Protein AF-A0A368TDV7-F1 (afdb_monomer_lite)

Structure (mmCIF, N/CA/C/O backbone):
data_AF-A0A368TDV7-F1
#
_entry.id   AF-A0A368TDV7-F1
#
loop_
_atom_site.group_PDB
_atom_site.id
_atom_site.type_symbol
_atom_site.label_atom_id
_atom_site.label_alt_id
_atom_site.label_comp_id
_atom_site.label_asym_id
_atom_site.label_entity_id
_atom_site.label_seq_id
_atom_site.pdbx_PDB_ins_code
_atom_site.Cartn_x
_atom_site.Cartn_y
_atom_site.Cartn_z
_atom_site.occupancy
_atom_site.B_iso_or_equiv
_atom_site.auth_seq_id
_atom_site.auth_comp_id
_atom_site.auth_asym_id
_atom_site.auth_atom_id
_atom_site.pdbx_PDB_model_num
ATOM 1 N N . MET A 1 1 ? -7.911 13.641 32.207 1.00 39.22 1 MET A N 1
ATOM 2 C CA . MET A 1 1 ? -7.640 12.748 31.056 1.00 39.22 1 MET A CA 1
ATOM 3 C C . MET A 1 1 ? -8.977 12.451 30.397 1.00 39.22 1 MET A C 1
ATOM 5 O O . MET A 1 1 ? -9.755 11.681 30.941 1.00 39.22 1 MET A O 1
ATOM 9 N N . ASN A 1 2 ? -9.298 13.149 29.307 1.00 38.66 2 ASN A N 1
ATOM 10 C CA . ASN A 1 2 ? -10.622 13.085 28.685 1.00 38.66 2 ASN A CA 1
ATOM 11 C C . ASN A 1 2 ? -10.696 11.847 27.784 1.00 38.66 2 ASN A C 1
ATOM 13 O O . ASN A 1 2 ? -10.073 11.824 26.725 1.00 38.66 2 ASN A O 1
ATOM 17 N N . LYS A 1 3 ? -11.436 10.814 28.205 1.00 44.81 3 LYS A N 1
ATOM 18 C CA . LYS A 1 3 ? -11.860 9.731 27.310 1.00 44.81 3 LYS A CA 1
ATOM 19 C C . LYS A 1 3 ? -12.949 10.299 26.401 1.00 44.81 3 LYS A C 1
ATOM 21 O O . LYS A 1 3 ? -14.087 10.459 26.829 1.00 44.81 3 LYS A O 1
ATOM 26 N N . ALA A 1 4 ? -12.575 10.675 25.182 1.00 48.59 4 ALA A N 1
ATOM 27 C CA . ALA A 1 4 ? -13.543 10.989 24.143 1.00 48.59 4 ALA A CA 1
ATOM 28 C C . ALA A 1 4 ? -14.378 9.731 23.861 1.00 48.59 4 ALA A C 1
ATOM 30 O O . ALA A 1 4 ? -13.830 8.645 23.682 1.00 48.59 4 ALA A O 1
ATOM 31 N N . THR A 1 5 ? -15.697 9.890 23.846 1.00 55.75 5 THR A N 1
ATOM 32 C CA . THR A 1 5 ? -16.709 8.895 23.476 1.00 55.75 5 THR A CA 1
ATOM 33 C C . THR A 1 5 ? -16.624 8.568 21.981 1.00 55.75 5 THR A C 1
ATOM 35 O O . THR A 1 5 ? -17.481 8.961 21.195 1.00 55.75 5 THR A O 1
ATOM 38 N N . GLY A 1 6 ? -15.541 7.907 21.571 1.00 62.53 6 GLY A N 1
ATOM 39 C CA . GLY A 1 6 ? -15.362 7.317 20.246 1.00 62.53 6 GLY A CA 1
ATOM 40 C C . GLY A 1 6 ? -15.627 5.815 20.294 1.00 62.53 6 GLY A C 1
ATOM 41 O O . GLY A 1 6 ? -15.404 5.187 21.329 1.00 62.53 6 GLY A O 1
ATOM 42 N N . ALA A 1 7 ? -16.120 5.247 19.192 1.00 68.50 7 ALA A N 1
ATOM 43 C CA . ALA A 1 7 ? -16.255 3.800 19.046 1.00 68.50 7 ALA A CA 1
ATOM 44 C C . ALA A 1 7 ? -14.930 3.101 19.417 1.00 68.50 7 ALA A C 1
ATOM 46 O O . ALA A 1 7 ? -13.864 3.629 19.085 1.00 68.50 7 ALA A O 1
ATOM 47 N N . PRO A 1 8 ? -14.974 1.957 20.124 1.00 76.50 8 PRO A N 1
ATOM 48 C CA . PRO A 1 8 ? -13.759 1.252 20.506 1.00 76.50 8 PRO A CA 1
ATOM 49 C C . PRO A 1 8 ? -12.975 0.845 19.256 1.00 76.50 8 PRO A C 1
ATOM 51 O O . PRO A 1 8 ? -13.564 0.505 18.227 1.00 76.50 8 PRO A O 1
ATOM 54 N N . ALA A 1 9 ? -11.645 0.888 19.348 1.00 79.69 9 ALA A N 1
ATOM 55 C CA . ALA A 1 9 ? -10.778 0.418 18.280 1.00 79.69 9 ALA A CA 1
ATOM 56 C C . ALA A 1 9 ? -11.134 -1.031 17.891 1.00 79.69 9 ALA A C 1
ATOM 58 O O . ALA A 1 9 ? -11.437 -1.841 18.776 1.00 79.69 9 ALA A O 1
ATOM 59 N N . PRO A 1 10 ? -11.082 -1.386 16.595 1.00 87.62 10 PRO A N 1
ATOM 60 C CA . PRO A 1 10 ? -11.366 -2.748 16.176 1.00 87.62 10 PRO A CA 1
ATOM 61 C C . PRO A 1 10 ? -10.389 -3.739 16.825 1.00 87.62 10 PRO A C 1
ATOM 63 O O . PRO A 1 10 ? -9.180 -3.484 16.833 1.00 87.62 10 PRO A O 1
ATOM 66 N N . PRO A 1 11 ? -10.870 -4.890 17.327 1.00 89.06 11 PRO A N 1
ATOM 67 C CA . PRO A 1 11 ? -10.044 -5.821 18.097 1.00 89.06 11 PRO A CA 1
ATOM 68 C C . PRO A 1 11 ? -8.906 -6.447 17.276 1.00 89.06 11 PRO A C 1
ATOM 70 O O . PRO A 1 11 ? -7.872 -6.802 17.836 1.00 89.06 11 PRO A O 1
ATOM 73 N N . PHE A 1 12 ? -9.055 -6.540 15.950 1.00 92.19 12 PHE A N 1
ATOM 74 C CA . PHE A 1 12 ? -8.021 -7.058 15.046 1.00 92.19 12 PHE A CA 1
ATOM 75 C C . PHE A 1 12 ? -6.838 -6.085 14.847 1.00 92.19 12 PHE A C 1
ATOM 77 O O . PHE A 1 12 ? -5.766 -6.489 14.398 1.00 92.19 12 PHE A O 1
ATOM 84 N N . LEU A 1 13 ? -6.979 -4.813 15.246 1.00 94.06 13 LEU A N 1
ATOM 85 C CA . LEU A 1 13 ? -5.928 -3.786 15.198 1.00 94.06 13 LEU A CA 1
ATOM 86 C C . LEU A 1 13 ? -5.198 -3.615 16.543 1.00 94.06 13 LEU A C 1
ATOM 88 O O . LEU A 1 13 ? -4.807 -2.515 16.933 1.00 94.06 13 LEU A O 1
ATOM 92 N N . ASN A 1 14 ? -4.983 -4.721 17.251 1.00 93.06 14 ASN A N 1
ATOM 93 C CA . ASN A 1 14 ? -4.439 -4.768 18.610 1.00 93.06 14 ASN A CA 1
ATOM 94 C C . ASN A 1 14 ? -3.018 -4.198 18.804 1.00 93.06 14 ASN A C 1
ATOM 96 O O . ASN A 1 14 ? -2.655 -3.874 19.935 1.00 93.06 14 ASN A O 1
ATOM 100 N N . LYS A 1 15 ? -2.201 -4.058 17.750 1.00 94.62 15 LYS A N 1
ATOM 101 C CA . LYS A 1 15 ? -0.867 -3.433 17.859 1.00 94.62 15 LYS A CA 1
ATOM 102 C C . LYS A 1 15 ? -0.917 -1.902 17.728 1.00 94.62 15 LYS A C 1
ATOM 104 O O . LYS A 1 15 ? 0.093 -1.237 17.944 1.00 94.62 15 LYS A O 1
ATOM 109 N N . ILE A 1 16 ? -2.070 -1.319 17.382 1.00 94.88 16 ILE A N 1
ATOM 110 C CA . ILE A 1 16 ? -2.240 0.135 17.266 1.00 94.88 16 ILE A CA 1
ATOM 111 C C . ILE A 1 16 ? -2.683 0.704 18.618 1.00 94.88 16 ILE A C 1
ATOM 113 O O . ILE A 1 16 ? -3.818 0.521 19.036 1.00 94.88 16 ILE A O 1
ATOM 117 N N . TRP A 1 17 ? -1.810 1.463 19.284 1.00 90.94 17 TRP A N 1
ATOM 118 C CA . TRP A 1 17 ? -2.132 2.061 20.592 1.00 90.94 17 TRP A CA 1
ATOM 119 C C . TRP A 1 17 ? -3.102 3.245 20.538 1.00 90.94 17 TRP A C 1
ATOM 121 O O . TRP A 1 17 ? -3.708 3.591 21.546 1.00 90.94 17 TRP A O 1
ATOM 131 N N . SER A 1 18 ? -3.214 3.920 19.393 1.00 93.38 18 SER A N 1
ATOM 132 C CA . SER A 1 18 ? -4.088 5.085 19.251 1.00 93.38 18 SER A CA 1
ATOM 133 C C . SER A 1 18 ? -5.424 4.681 18.641 1.00 93.38 18 SER A C 1
ATOM 135 O O . SER A 1 18 ? -5.480 4.395 17.445 1.00 93.38 18 SER A O 1
ATOM 137 N N . ASP A 1 19 ? -6.504 4.774 19.422 1.00 91.69 19 ASP A N 1
ATOM 138 C CA . ASP A 1 19 ? -7.869 4.490 18.952 1.00 91.69 19 ASP A CA 1
ATOM 139 C C . ASP A 1 19 ? -8.215 5.283 17.689 1.00 91.69 19 ASP A C 1
ATOM 141 O O . ASP A 1 19 ? -8.722 4.737 16.714 1.00 91.69 19 ASP A O 1
ATOM 145 N N . LYS A 1 20 ? -7.840 6.569 17.650 1.00 93.00 20 LYS A N 1
ATOM 146 C CA . LYS A 1 20 ? -8.041 7.428 16.476 1.00 93.00 20 LYS A CA 1
ATOM 147 C C . LYS A 1 20 ? -7.398 6.841 15.216 1.00 93.00 20 LYS A C 1
ATOM 149 O O . LYS A 1 20 ? -8.000 6.888 14.147 1.00 93.00 20 LYS A O 1
ATOM 154 N N . LYS A 1 21 ? -6.177 6.308 15.326 1.00 95.12 21 LYS A N 1
ATOM 155 C CA . LYS A 1 21 ? -5.470 5.700 14.190 1.00 95.12 21 LYS A CA 1
ATOM 156 C C . LYS A 1 21 ? -6.010 4.324 13.835 1.00 95.12 21 LYS A C 1
ATOM 158 O O . LYS A 1 21 ? -6.050 4.001 12.653 1.00 95.12 21 LYS A O 1
ATOM 163 N N . ALA A 1 22 ? -6.461 3.551 14.818 1.00 96.19 22 ALA A N 1
ATOM 164 C CA . ALA A 1 22 ? -7.125 2.281 14.564 1.00 96.19 22 ALA A CA 1
ATOM 165 C C . ALA A 1 22 ? -8.436 2.492 13.785 1.00 96.19 22 ALA A C 1
ATOM 167 O O . ALA A 1 22 ? -8.661 1.822 12.783 1.00 96.19 22 ALA A O 1
ATOM 168 N N . ILE A 1 23 ? -9.238 3.493 14.165 1.00 94.75 23 ILE A N 1
ATOM 169 C CA . ILE A 1 23 ? -10.460 3.884 13.446 1.00 94.75 23 ILE A CA 1
ATOM 170 C C . ILE A 1 23 ? -10.141 4.371 12.025 1.00 94.75 23 ILE A C 1
ATOM 172 O O . ILE A 1 23 ? -10.830 3.999 11.084 1.00 94.75 23 ILE A O 1
ATOM 176 N N . GLU A 1 24 ? -9.087 5.171 11.838 1.00 96.44 24 GLU A N 1
ATOM 177 C CA . GLU A 1 24 ? -8.661 5.615 10.500 1.00 96.44 24 GLU A CA 1
ATOM 178 C C . GLU A 1 24 ? -8.248 4.433 9.607 1.00 96.44 24 GLU A C 1
ATOM 180 O O . GLU A 1 24 ? -8.603 4.397 8.431 1.00 96.44 24 GLU A O 1
ATOM 185 N N . CYS A 1 25 ? -7.549 3.438 10.162 1.00 97.12 25 CYS A N 1
ATOM 186 C CA . CYS A 1 25 ? -7.211 2.213 9.436 1.00 97.12 25 CYS A CA 1
ATOM 187 C C . CYS A 1 25 ? -8.464 1.409 9.070 1.00 97.12 25 CYS A C 1
ATOM 189 O O . CYS A 1 25 ? -8.590 0.984 7.924 1.00 97.12 25 CYS A O 1
ATOM 191 N N . ALA A 1 26 ? -9.394 1.250 10.016 1.00 96.31 26 ALA A N 1
ATOM 192 C CA . ALA A 1 26 ? -10.676 0.584 9.79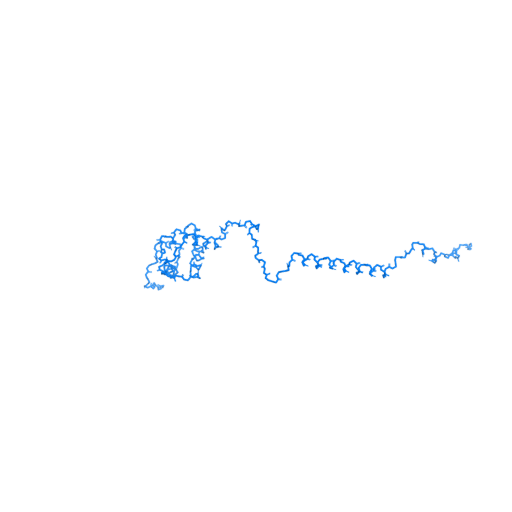3 1.00 96.31 26 ALA A CA 1
ATOM 193 C C . ALA A 1 26 ? -11.470 1.262 8.672 1.00 96.31 26 ALA A C 1
ATOM 195 O O . ALA A 1 26 ? -11.899 0.606 7.736 1.00 96.31 26 ALA A O 1
ATOM 196 N N . ALA A 1 27 ? -11.542 2.595 8.685 1.00 96.44 27 ALA A N 1
ATOM 197 C CA . ALA A 1 27 ? -12.228 3.360 7.650 1.00 96.44 27 ALA A CA 1
ATOM 198 C C . ALA A 1 27 ? -11.626 3.154 6.247 1.00 96.44 27 ALA A C 1
ATOM 200 O O . ALA A 1 27 ? -12.348 3.227 5.257 1.00 96.44 27 ALA A O 1
ATOM 201 N N . ILE A 1 28 ? -10.315 2.905 6.135 1.00 97.38 28 ILE A N 1
ATOM 202 C CA . ILE A 1 28 ? -9.678 2.572 4.849 1.00 97.38 28 ILE A CA 1
ATOM 203 C C . ILE A 1 28 ? -9.980 1.125 4.441 1.00 97.38 28 ILE A C 1
ATOM 205 O O . ILE A 1 28 ? -10.126 0.859 3.249 1.00 97.38 28 ILE A O 1
ATOM 209 N N . LEU A 1 29 ? -10.053 0.195 5.394 1.00 97.00 29 LEU A N 1
ATOM 210 C CA . LEU A 1 29 ? -10.418 -1.201 5.134 1.00 97.00 29 LEU A CA 1
ATOM 211 C C . LEU A 1 29 ? -11.878 -1.315 4.672 1.00 97.00 29 LEU A C 1
ATOM 213 O O . LEU A 1 29 ? -12.128 -1.952 3.654 1.00 97.00 29 LEU A O 1
ATOM 217 N N . ASP A 1 30 ? -12.789 -0.592 5.322 1.00 97.06 30 ASP A N 1
ATOM 218 C CA . ASP A 1 30 ? -14.227 -0.571 5.019 1.00 97.06 30 ASP A CA 1
ATOM 219 C C . ASP A 1 30 ? -14.576 0.266 3.772 1.00 97.06 30 ASP A C 1
ATOM 221 O O . ASP A 1 30 ? -15.700 0.233 3.264 1.00 97.06 30 ASP A O 1
ATOM 225 N N . ALA A 1 31 ? -13.637 1.069 3.258 1.00 95.50 31 ALA A N 1
ATOM 226 C CA . ALA A 1 31 ? -13.882 1.888 2.079 1.00 95.50 31 ALA A CA 1
ATOM 227 C C . ALA A 1 31 ? -14.030 1.008 0.830 1.00 95.50 31 ALA A C 1
ATOM 229 O O . ALA A 1 31 ? -13.100 0.311 0.442 1.00 95.50 31 ALA A O 1
ATOM 230 N N . GLY A 1 32 ? -15.154 1.126 0.116 1.00 96.50 32 GLY A N 1
ATOM 231 C CA . GLY A 1 32 ? -15.370 0.374 -1.128 1.00 96.50 32 GLY A CA 1
ATOM 232 C C . GLY A 1 32 ? -14.403 0.737 -2.266 1.00 96.50 32 GLY A C 1
ATOM 233 O O . GLY A 1 32 ? -14.086 -0.108 -3.100 1.00 96.50 32 GLY A O 1
ATOM 234 N N . HIS A 1 33 ? -13.917 1.985 -2.293 1.00 95.69 33 HIS A N 1
ATOM 235 C CA . HIS A 1 33 ? -12.976 2.505 -3.300 1.00 95.69 33 HIS A CA 1
ATOM 236 C C . HIS A 1 33 ? -11.864 3.349 -2.655 1.00 95.69 33 HIS A C 1
ATOM 238 O O . HIS A 1 33 ? -11.798 4.562 -2.877 1.00 95.69 33 HIS A O 1
ATOM 244 N N . PRO A 1 34 ? -10.980 2.757 -1.836 1.00 96.75 34 PRO A N 1
ATOM 245 C CA . PRO A 1 34 ? -9.886 3.505 -1.244 1.00 96.75 34 PRO A CA 1
ATOM 246 C C . PRO A 1 34 ? -8.874 3.859 -2.326 1.00 96.75 34 PRO A C 1
ATOM 248 O O . PRO A 1 34 ? -8.491 3.021 -3.154 1.00 96.75 34 PRO A O 1
ATOM 251 N N . THR A 1 35 ? -8.395 5.098 -2.283 1.00 96.56 35 THR A N 1
ATOM 252 C CA . THR A 1 35 ? -7.351 5.583 -3.186 1.00 96.56 35 THR A CA 1
ATOM 253 C C . THR A 1 35 ? -6.057 4.794 -3.001 1.00 96.56 35 THR A C 1
ATOM 255 O O . THR A 1 35 ? -5.754 4.287 -1.918 1.00 96.56 35 THR A O 1
ATOM 258 N N . HIS A 1 36 ? -5.228 4.740 -4.045 1.00 94.31 36 HIS A N 1
ATOM 259 C CA . HIS A 1 36 ? -3.920 4.088 -3.962 1.00 94.31 36 HIS A CA 1
ATOM 260 C C . HIS A 1 36 ? -3.053 4.651 -2.819 1.00 94.31 36 HIS A C 1
ATOM 262 O O . HIS A 1 36 ? -2.414 3.892 -2.094 1.00 94.31 36 HIS A O 1
ATOM 268 N N . ALA A 1 37 ? -3.084 5.972 -2.612 1.00 95.75 37 ALA A N 1
ATOM 269 C CA . ALA A 1 37 ? -2.353 6.632 -1.534 1.00 95.75 37 ALA A CA 1
ATOM 270 C C . ALA A 1 37 ? -2.830 6.184 -0.142 1.00 95.75 37 ALA A C 1
ATOM 272 O O . ALA A 1 37 ? -1.996 5.917 0.718 1.00 95.75 37 ALA A O 1
ATOM 273 N N . GLN A 1 38 ? -4.145 6.038 0.068 1.00 97.25 38 GLN A N 1
ATOM 274 C CA . GLN A 1 38 ? -4.703 5.524 1.327 1.00 97.25 38 GLN A CA 1
ATOM 275 C C . GLN A 1 38 ? -4.269 4.081 1.595 1.00 97.25 38 GLN A C 1
ATOM 277 O O . GLN A 1 38 ? -3.867 3.770 2.712 1.00 97.25 38 GLN A O 1
ATOM 282 N N . ARG A 1 39 ? -4.273 3.214 0.574 1.00 97.19 39 ARG A N 1
ATOM 283 C CA . ARG A 1 39 ? -3.801 1.824 0.717 1.00 97.19 39 ARG A CA 1
ATOM 284 C C . ARG A 1 39 ? -2.324 1.769 1.094 1.00 97.19 39 ARG A C 1
ATOM 286 O O . ARG A 1 39 ? -1.948 1.055 2.018 1.00 97.19 39 ARG A O 1
ATOM 293 N N . LEU A 1 40 ? -1.482 2.554 0.418 1.00 96.62 40 LEU A N 1
ATOM 294 C CA . LEU A 1 40 ? -0.058 2.634 0.748 1.00 96.62 40 LEU A CA 1
ATOM 295 C C . LEU A 1 40 ? 0.179 3.205 2.147 1.00 96.62 40 LEU A C 1
ATOM 297 O O . LEU A 1 40 ? 1.049 2.712 2.864 1.00 96.62 40 LEU A O 1
ATOM 301 N N . TRP A 1 41 ? -0.596 4.218 2.538 1.00 97.75 41 TRP A N 1
ATOM 302 C CA . TRP A 1 41 ? -0.538 4.783 3.879 1.00 97.75 41 TRP A CA 1
ATOM 303 C C . TRP A 1 41 ? -0.902 3.739 4.937 1.00 97.75 41 TRP A C 1
ATOM 305 O O . TRP A 1 41 ? -0.125 3.550 5.868 1.00 97.75 41 TRP A O 1
ATOM 315 N N . LEU A 1 42 ? -2.010 3.009 4.756 1.00 98.06 42 LEU A N 1
ATOM 316 C CA . LEU A 1 42 ? -2.449 1.936 5.653 1.00 98.06 42 LEU A CA 1
ATOM 317 C C . LEU A 1 42 ? -1.343 0.894 5.836 1.00 98.06 42 LEU A C 1
ATOM 319 O O . LEU A 1 42 ? -0.934 0.608 6.956 1.00 98.06 42 LEU A O 1
ATOM 323 N N . VAL A 1 43 ? -0.808 0.369 4.734 1.00 97.75 43 VAL A N 1
ATOM 324 C CA . VAL A 1 43 ? 0.259 -0.642 4.763 1.00 97.75 43 VAL A CA 1
ATOM 325 C C . VAL A 1 43 ? 1.515 -0.106 5.455 1.00 97.75 43 VAL A C 1
ATOM 327 O O . VAL A 1 43 ? 2.119 -0.796 6.276 1.00 97.75 43 VAL A O 1
ATOM 330 N N . GLY A 1 44 ? 1.916 1.130 5.144 1.00 97.56 44 GLY A N 1
ATOM 331 C CA . GLY A 1 44 ? 3.060 1.781 5.779 1.00 97.56 44 GLY A CA 1
ATOM 332 C C . GLY A 1 44 ? 2.859 1.986 7.280 1.00 97.56 44 GLY A C 1
ATOM 333 O O . GLY A 1 44 ? 3.787 1.764 8.059 1.00 97.56 44 GLY A O 1
ATOM 334 N N . PHE A 1 45 ? 1.645 2.351 7.689 1.00 98.06 45 PHE A N 1
ATOM 335 C CA . PHE A 1 45 ? 1.289 2.546 9.086 1.00 98.06 45 PHE A CA 1
ATOM 336 C C . PHE A 1 45 ? 1.250 1.224 9.859 1.00 98.06 45 PHE A C 1
ATOM 338 O O . PHE A 1 45 ? 1.840 1.136 10.932 1.00 98.06 45 PHE A O 1
ATOM 345 N N . LEU A 1 46 ? 0.644 0.171 9.304 1.00 97.81 46 LEU A N 1
ATOM 346 C CA . LEU A 1 46 ? 0.627 -1.155 9.930 1.00 97.81 46 LEU A CA 1
ATOM 347 C C . LEU A 1 46 ? 2.046 -1.712 10.099 1.00 97.81 46 LEU A C 1
ATOM 349 O O . LEU A 1 46 ? 2.394 -2.231 11.159 1.00 97.81 46 LEU A O 1
ATOM 353 N N . LYS A 1 47 ? 2.913 -1.526 9.098 1.00 97.44 47 LYS A N 1
ATOM 354 C CA . LYS A 1 47 ? 4.339 -1.850 9.225 1.00 97.44 47 LYS A CA 1
ATOM 355 C C . LYS A 1 47 ? 4.992 -1.086 10.381 1.00 97.44 47 LYS A C 1
ATOM 357 O O . LYS A 1 47 ? 5.727 -1.682 11.163 1.00 97.44 47 LYS A O 1
ATOM 362 N N . PHE A 1 48 ? 4.743 0.220 10.487 1.00 96.69 48 PHE A N 1
ATOM 363 C CA . PHE A 1 48 ? 5.265 1.044 11.581 1.00 96.69 48 PHE A CA 1
ATOM 364 C C . PHE A 1 48 ? 4.761 0.572 12.955 1.00 96.69 48 PHE A C 1
ATOM 366 O O . PHE A 1 48 ? 5.534 0.546 13.906 1.00 96.69 48 PHE A O 1
ATOM 373 N N . ALA A 1 49 ? 3.507 0.124 13.040 1.00 96.56 49 ALA A N 1
ATOM 374 C CA . ALA A 1 49 ? 2.913 -0.447 14.248 1.00 96.56 49 ALA A CA 1
ATOM 375 C C . ALA A 1 49 ? 3.433 -1.860 14.603 1.00 96.56 49 ALA A C 1
ATOM 377 O O . ALA A 1 49 ? 3.027 -2.423 15.616 1.00 96.56 49 ALA A O 1
ATOM 378 N N . GLY A 1 50 ? 4.328 -2.450 13.800 1.00 96.56 50 GLY A N 1
ATOM 379 C CA . GLY A 1 50 ? 4.948 -3.746 14.094 1.00 96.56 50 GLY A CA 1
ATOM 380 C C . GLY A 1 50 ? 4.184 -4.963 13.562 1.00 96.56 50 GLY A C 1
ATOM 381 O O . GLY A 1 50 ? 4.372 -6.081 14.054 1.00 96.56 50 GLY A O 1
ATOM 382 N N . TYR A 1 51 ? 3.313 -4.783 12.568 1.00 97.56 51 TYR A N 1
ATOM 383 C CA . TYR A 1 51 ? 2.750 -5.909 11.822 1.00 97.56 51 TYR A CA 1
ATOM 384 C C . TYR A 1 51 ? 3.773 -6.480 10.833 1.00 97.56 51 TYR A C 1
ATOM 386 O O . TYR A 1 51 ? 4.502 -5.740 10.164 1.00 97.56 51 TYR A O 1
ATOM 394 N N . SER A 1 52 ? 3.826 -7.811 10.741 1.00 96.88 52 SER A N 1
ATOM 395 C CA . SER A 1 52 ? 4.622 -8.499 9.722 1.00 96.88 52 SER A CA 1
ATOM 396 C C . SER A 1 52 ? 3.970 -8.355 8.337 1.00 96.88 52 SER A C 1
ATOM 398 O O . SER A 1 52 ? 2.795 -8.008 8.230 1.00 96.88 52 SER A O 1
ATOM 400 N N . MET A 1 53 ? 4.707 -8.627 7.254 1.00 95.81 53 MET A N 1
ATOM 401 C CA . MET A 1 53 ? 4.112 -8.627 5.908 1.00 95.81 53 MET A CA 1
ATOM 402 C C . MET A 1 53 ? 2.969 -9.645 5.794 1.00 95.81 53 MET A C 1
ATOM 404 O O . MET A 1 53 ? 1.965 -9.341 5.156 1.00 95.81 53 MET A O 1
ATOM 408 N N . ALA A 1 54 ? 3.120 -10.823 6.411 1.00 96.19 54 ALA A N 1
ATOM 409 C CA . ALA A 1 54 ? 2.071 -11.836 6.448 1.00 96.19 54 ALA A CA 1
ATOM 410 C C . ALA A 1 54 ? 0.845 -11.308 7.204 1.00 96.19 54 ALA A C 1
ATOM 412 O O . ALA A 1 54 ? -0.234 -11.273 6.623 1.00 96.19 54 ALA A O 1
ATOM 413 N N . ASP A 1 55 ? 1.043 -10.755 8.410 1.00 97.06 55 ASP A N 1
ATOM 414 C CA . ASP A 1 55 ? -0.050 -10.195 9.214 1.00 97.06 55 ASP A CA 1
ATOM 415 C C . ASP A 1 55 ? -0.821 -9.119 8.432 1.00 97.06 55 ASP A C 1
ATOM 417 O O . ASP A 1 55 ? -2.044 -9.091 8.455 1.00 97.06 55 ASP A O 1
ATOM 421 N N . VAL A 1 56 ? -0.115 -8.223 7.728 1.00 97.56 56 VAL A N 1
ATOM 422 C CA . VAL A 1 56 ? -0.754 -7.158 6.936 1.00 97.56 56 VAL A CA 1
ATOM 423 C C . VAL A 1 56 ? -1.577 -7.740 5.790 1.00 97.56 56 VAL A C 1
ATOM 425 O O . VAL A 1 56 ? -2.663 -7.242 5.503 1.00 97.56 56 VAL A O 1
ATOM 428 N N . LEU A 1 57 ? -1.065 -8.765 5.109 1.00 97.25 57 LEU A N 1
ATOM 429 C CA . LEU A 1 57 ? -1.776 -9.391 3.998 1.00 97.25 57 LEU A CA 1
ATOM 430 C C . LEU A 1 57 ? -3.022 -10.131 4.459 1.00 97.25 57 LEU A C 1
ATOM 432 O O . LEU A 1 57 ? -4.046 -10.027 3.787 1.00 97.25 57 LEU A O 1
ATOM 436 N N . ASP A 1 58 ? -2.930 -10.848 5.573 1.00 97.44 58 ASP A N 1
ATOM 437 C CA . ASP A 1 58 ? -4.061 -11.576 6.134 1.00 97.44 58 ASP A CA 1
ATOM 438 C C . ASP A 1 58 ? -5.113 -10.595 6.658 1.00 97.44 58 ASP A C 1
ATOM 440 O O . ASP A 1 58 ? -6.276 -10.705 6.287 1.00 97.44 58 ASP A O 1
ATOM 444 N N . LEU A 1 59 ? -4.697 -9.526 7.344 1.00 97.06 59 LEU A N 1
ATOM 445 C CA . LEU A 1 59 ? -5.598 -8.471 7.810 1.00 97.06 59 LEU A CA 1
ATOM 446 C C . LEU A 1 59 ? -6.350 -7.799 6.655 1.00 97.06 59 LEU A C 1
ATOM 448 O O . LEU A 1 59 ? -7.565 -7.629 6.725 1.00 97.06 59 LEU A O 1
ATOM 452 N N . ILE A 1 60 ? -5.655 -7.436 5.570 1.00 97.19 60 ILE A N 1
ATOM 453 C CA . ILE A 1 60 ? -6.321 -6.861 4.393 1.00 97.19 60 ILE A CA 1
ATOM 454 C C . ILE A 1 60 ? -7.246 -7.899 3.748 1.00 97.19 60 ILE A C 1
ATOM 456 O O . ILE A 1 60 ? -8.362 -7.554 3.383 1.00 97.19 60 ILE A O 1
ATOM 460 N N . ARG A 1 61 ? -6.817 -9.160 3.604 1.00 96.69 61 ARG A N 1
ATOM 461 C CA . ARG A 1 61 ? -7.640 -10.211 2.984 1.00 96.69 61 ARG A CA 1
ATOM 462 C C . ARG A 1 61 ? -8.930 -10.470 3.766 1.00 96.69 61 ARG A C 1
ATOM 464 O O . ARG A 1 61 ? -9.958 -10.700 3.143 1.00 96.69 61 ARG A O 1
ATOM 471 N N . GLU A 1 62 ? -8.864 -10.462 5.093 1.00 96.62 62 GLU A N 1
ATOM 472 C CA . GLU A 1 62 ? -9.984 -10.814 5.972 1.00 96.62 62 GLU A CA 1
ATOM 473 C C . GLU A 1 62 ? -10.946 -9.654 6.231 1.00 96.62 62 GLU A C 1
ATOM 475 O O . GLU A 1 62 ? -12.127 -9.894 6.473 1.00 96.62 62 GLU A O 1
ATOM 480 N N . HIS A 1 63 ? -10.460 -8.410 6.194 1.00 96.25 63 HIS A N 1
ATOM 481 C CA . HIS A 1 63 ? -11.232 -7.256 6.663 1.00 96.25 63 HIS A CA 1
ATOM 482 C C . HIS A 1 63 ? -11.433 -6.146 5.629 1.00 96.25 63 HIS A C 1
ATOM 484 O O . HIS A 1 63 ? -12.052 -5.141 5.965 1.00 96.25 63 HIS A O 1
ATOM 490 N N . CYS A 1 64 ? -10.903 -6.253 4.406 1.00 96.06 64 CYS A N 1
ATOM 491 C CA . CYS A 1 64 ? -11.130 -5.208 3.407 1.00 96.06 64 CYS A CA 1
ATOM 492 C C . CYS A 1 64 ? -12.437 -5.408 2.629 1.00 96.06 64 CYS A C 1
ATOM 494 O O . CYS A 1 64 ? -12.743 -6.505 2.171 1.00 96.06 64 CYS A O 1
ATOM 496 N N . GLU A 1 65 ? -13.133 -4.303 2.379 1.00 96.69 65 GLU A N 1
ATOM 497 C CA . GLU A 1 65 ? -14.347 -4.223 1.554 1.00 96.69 65 GLU A CA 1
ATOM 498 C C . GLU A 1 65 ? -14.056 -3.587 0.179 1.00 96.69 65 GLU A C 1
ATOM 500 O O . GLU A 1 65 ? -14.920 -2.999 -0.479 1.00 96.69 65 GLU A O 1
ATOM 505 N N . TRP A 1 66 ? -12.799 -3.653 -0.275 1.00 96.81 66 TRP A N 1
ATOM 506 C CA . TRP A 1 66 ? -12.357 -2.995 -1.504 1.00 96.81 66 TRP A CA 1
ATOM 507 C C . TRP A 1 66 ? -12.955 -3.693 -2.729 1.00 96.81 66 TRP A C 1
ATOM 509 O O . TRP A 1 66 ? -12.658 -4.856 -3.003 1.00 96.81 66 TRP A O 1
ATOM 519 N N . ARG A 1 67 ? -13.736 -2.970 -3.538 1.00 95.31 67 ARG 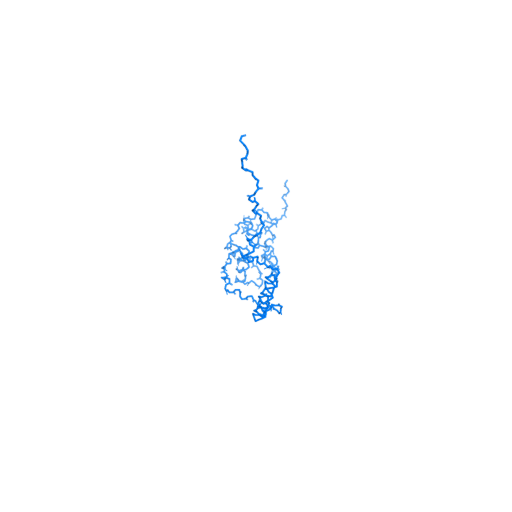A N 1
ATOM 520 C CA . ARG A 1 67 ? -14.416 -3.552 -4.711 1.00 95.31 67 ARG A CA 1
ATOM 521 C C . ARG A 1 67 ? -13.469 -4.095 -5.778 1.00 95.31 67 ARG A C 1
ATOM 523 O O . ARG A 1 67 ? -13.843 -4.982 -6.535 1.00 95.31 67 ARG A O 1
ATOM 530 N N . ASP A 1 68 ? -12.273 -3.531 -5.869 1.00 94.62 68 ASP A N 1
ATOM 531 C CA . ASP A 1 68 ? -11.224 -3.914 -6.814 1.00 94.62 68 ASP A CA 1
ATOM 532 C C . ASP A 1 68 ? -10.115 -4.744 -6.143 1.00 94.62 68 ASP A C 1
ATOM 534 O O . ASP A 1 68 ? -8.984 -4.781 -6.639 1.00 94.62 68 ASP A O 1
ATOM 538 N N . TYR A 1 69 ? -10.404 -5.379 -4.998 1.00 96.06 69 TYR A N 1
ATOM 539 C CA . TYR A 1 69 ? -9.421 -6.199 -4.303 1.00 96.06 69 TYR A CA 1
ATOM 540 C C . TYR A 1 69 ? -8.858 -7.277 -5.234 1.00 96.06 69 TYR A C 1
ATOM 542 O O . TYR A 1 69 ? -9.570 -8.107 -5.799 1.00 96.06 69 TYR A O 1
ATOM 550 N N . ASN A 1 70 ? -7.535 -7.274 -5.365 1.00 95.50 70 ASN A N 1
ATOM 551 C CA . ASN A 1 70 ? -6.794 -8.285 -6.092 1.00 95.50 70 ASN A CA 1
ATOM 552 C C . ASN A 1 70 ? -5.590 -8.694 -5.247 1.00 95.50 70 ASN A C 1
ATOM 554 O O . ASN A 1 70 ? -4.681 -7.896 -5.016 1.00 95.50 70 ASN A O 1
ATOM 558 N N . ASP A 1 71 ? -5.584 -9.944 -4.793 1.00 94.94 71 ASP A N 1
ATOM 559 C CA . ASP A 1 71 ? -4.571 -10.459 -3.873 1.00 94.94 71 ASP A CA 1
ATOM 560 C C . ASP A 1 71 ? -3.144 -10.359 -4.451 1.00 94.94 71 ASP A C 1
ATOM 562 O O . ASP A 1 71 ? -2.224 -9.956 -3.739 1.00 94.94 71 ASP A O 1
ATOM 566 N N . GLN A 1 72 ? -2.950 -10.603 -5.751 1.00 94.12 72 GLN A N 1
ATOM 567 C CA . GLN A 1 72 ? -1.633 -10.496 -6.387 1.00 94.12 72 GLN A CA 1
ATOM 568 C C . GLN A 1 72 ? -1.125 -9.045 -6.410 1.00 94.12 72 GLN A C 1
ATOM 570 O O . GLN A 1 72 ? 0.044 -8.788 -6.102 1.00 94.12 72 GLN A O 1
ATOM 575 N N . ILE A 1 73 ? -1.994 -8.086 -6.743 1.00 92.06 73 ILE A N 1
ATOM 576 C CA . ILE A 1 73 ? -1.652 -6.655 -6.747 1.00 92.06 73 ILE A CA 1
ATOM 577 C C . ILE A 1 73 ? -1.380 -6.170 -5.319 1.00 92.06 73 ILE A C 1
ATOM 579 O O . ILE A 1 73 ? -0.386 -5.480 -5.088 1.00 92.06 73 ILE A O 1
ATOM 583 N N . THR A 1 74 ? -2.213 -6.562 -4.354 1.00 95.50 74 THR A N 1
ATOM 584 C CA . THR A 1 74 ? -2.037 -6.221 -2.938 1.00 95.50 74 THR A CA 1
ATOM 585 C C . THR A 1 74 ? -0.725 -6.789 -2.401 1.00 95.50 74 THR A C 1
ATOM 587 O O . THR A 1 74 ? 0.069 -6.045 -1.827 1.00 95.50 74 THR A O 1
ATOM 590 N N . ARG A 1 75 ? -0.418 -8.068 -2.662 1.00 94.81 75 ARG A N 1
ATOM 591 C CA . ARG A 1 75 ? 0.872 -8.690 -2.311 1.00 94.81 75 ARG A CA 1
ATOM 592 C C . ARG A 1 75 ? 2.051 -7.937 -2.893 1.00 94.81 75 ARG A C 1
ATOM 594 O O . ARG A 1 75 ? 3.021 -7.686 -2.178 1.00 94.81 75 ARG A O 1
ATOM 601 N N . TYR A 1 76 ? 1.958 -7.535 -4.159 1.00 91.62 76 TYR A N 1
ATOM 602 C CA . TYR A 1 76 ? 2.987 -6.715 -4.781 1.00 91.62 76 TYR A CA 1
ATOM 603 C C . TYR A 1 76 ? 3.161 -5.391 -4.027 1.00 91.62 76 TYR A C 1
ATOM 605 O O . TYR A 1 76 ? 4.272 -5.088 -3.593 1.00 91.62 76 TYR A O 1
ATOM 613 N N . GLN A 1 77 ? 2.080 -4.633 -3.810 1.00 92.12 77 GLN A N 1
ATOM 614 C CA . GLN A 1 77 ? 2.107 -3.347 -3.103 1.00 92.12 77 GLN A CA 1
ATOM 615 C C . GLN A 1 77 ? 2.694 -3.478 -1.694 1.00 92.12 77 GLN A C 1
ATOM 617 O O . GLN A 1 77 ? 3.639 -2.757 -1.364 1.00 92.12 77 GLN A O 1
ATOM 622 N N . VAL A 1 78 ? 2.218 -4.434 -0.895 1.00 95.38 78 VAL A N 1
ATOM 623 C CA . VAL A 1 78 ? 2.742 -4.695 0.451 1.00 95.38 78 VAL A CA 1
ATOM 624 C C . VAL A 1 78 ? 4.225 -5.063 0.387 1.00 95.38 78 VAL A C 1
ATOM 626 O O . VAL A 1 78 ? 5.043 -4.422 1.047 1.00 95.38 78 VAL A O 1
ATOM 629 N N . GLY A 1 79 ? 4.616 -5.990 -0.489 1.00 93.81 79 GLY A N 1
ATOM 630 C CA . GLY A 1 79 ? 6.017 -6.374 -0.677 1.00 93.81 79 GLY A CA 1
ATOM 631 C C . GLY A 1 79 ? 6.926 -5.194 -1.039 1.00 93.81 79 GLY A C 1
ATOM 632 O O . GLY A 1 79 ? 8.069 -5.123 -0.579 1.00 93.81 79 GLY A O 1
ATOM 633 N N . THR A 1 80 ? 6.421 -4.210 -1.798 1.00 90.88 80 THR A N 1
ATOM 634 C CA . THR A 1 80 ? 7.177 -2.983 -2.091 1.00 90.88 80 THR A CA 1
ATOM 635 C C . THR A 1 80 ? 7.455 -2.145 -0.840 1.00 90.88 80 THR A C 1
ATOM 637 O O . THR A 1 80 ? 8.581 -1.675 -0.672 1.00 90.88 80 THR A O 1
ATOM 640 N N . VAL A 1 81 ? 6.482 -2.009 0.066 1.00 94.06 81 VAL A N 1
ATOM 641 C CA . VAL A 1 81 ? 6.624 -1.248 1.320 1.00 94.06 81 VAL A CA 1
ATOM 642 C C . VAL A 1 81 ? 7.551 -1.971 2.303 1.00 94.06 81 VAL A C 1
ATOM 644 O O . VAL A 1 81 ? 8.365 -1.346 2.997 1.00 94.06 81 VAL A O 1
ATOM 647 N N . PHE A 1 82 ? 7.489 -3.301 2.338 1.00 93.62 82 PHE A N 1
ATOM 648 C CA . PHE A 1 82 ? 8.351 -4.134 3.177 1.00 93.62 82 PHE A CA 1
ATOM 649 C C . PHE A 1 82 ? 9.761 -4.333 2.603 1.00 93.62 82 PHE A C 1
ATOM 651 O O . PHE A 1 82 ? 10.625 -4.852 3.302 1.00 93.62 82 PHE A O 1
ATOM 658 N N . ARG A 1 83 ? 10.030 -3.871 1.371 1.00 88.75 83 ARG A N 1
ATOM 659 C CA . ARG A 1 83 ? 11.289 -4.104 0.634 1.00 88.75 83 ARG A CA 1
ATOM 660 C C . ARG A 1 83 ? 11.634 -5.590 0.462 1.00 88.75 83 ARG A C 1
ATOM 662 O O . ARG A 1 83 ? 12.766 -5.918 0.133 1.00 88.75 83 ARG A O 1
ATOM 669 N N . GLN A 1 84 ? 10.654 -6.476 0.610 1.00 77.62 84 GLN A N 1
ATOM 670 C CA . GLN A 1 84 ? 10.785 -7.920 0.408 1.00 77.62 84 GLN A CA 1
ATOM 671 C C . GLN A 1 84 ? 10.452 -8.297 -1.037 1.00 77.62 84 GLN A C 1
ATOM 673 O O . GLN A 1 84 ? 9.794 -9.297 -1.311 1.00 77.62 84 GLN A O 1
ATOM 678 N N . ARG A 1 85 ? 10.874 -7.464 -1.995 1.00 65.06 85 ARG A N 1
ATOM 679 C CA . ARG A 1 85 ? 10.773 -7.856 -3.398 1.00 65.06 85 ARG A CA 1
ATOM 680 C C . ARG A 1 85 ? 11.734 -9.029 -3.616 1.00 65.06 85 ARG A C 1
ATOM 682 O O . ARG A 1 85 ? 12.874 -8.931 -3.154 1.00 65.06 85 ARG A O 1
ATOM 689 N N . PRO A 1 86 ? 11.350 -10.074 -4.371 1.00 56.12 86 PRO A N 1
ATOM 690 C CA . PRO A 1 86 ? 12.363 -10.844 -5.065 1.00 56.12 86 PRO A CA 1
ATOM 691 C C . PRO A 1 86 ? 13.157 -9.815 -5.867 1.00 56.12 86 PRO A C 1
ATOM 693 O O . PRO A 1 86 ? 12.578 -9.071 -6.663 1.00 56.12 86 PRO A O 1
ATOM 696 N N . GLN A 1 87 ? 14.446 -9.672 -5.556 1.00 53.69 87 GLN A N 1
ATOM 697 C CA . GLN A 1 87 ? 15.347 -8.861 -6.358 1.00 53.69 87 GLN A CA 1
ATOM 698 C C . GLN A 1 87 ? 15.219 -9.415 -7.772 1.00 53.69 87 GLN A C 1
ATOM 700 O O . GLN A 1 87 ? 15.721 -10.501 -8.054 1.00 53.69 87 GLN A O 1
ATOM 705 N N . LEU A 1 88 ? 14.489 -8.714 -8.643 1.00 54.31 88 LEU A N 1
ATOM 706 C CA . LEU A 1 88 ? 14.608 -8.938 -10.070 1.00 54.31 88 LEU A CA 1
ATOM 707 C C . LEU A 1 88 ? 16.091 -8.731 -10.325 1.00 54.31 88 LEU A C 1
ATOM 709 O O . LEU A 1 88 ? 16.595 -7.616 -10.166 1.00 54.31 88 LEU A O 1
ATOM 713 N N . THR A 1 89 ? 16.802 -9.825 -10.593 1.00 52.38 89 THR A N 1
ATOM 714 C CA . THR A 1 89 ? 18.210 -9.768 -10.948 1.00 52.38 89 THR A CA 1
ATOM 715 C C . THR A 1 89 ? 18.322 -8.696 -12.017 1.00 52.38 89 THR A C 1
ATOM 717 O O . THR A 1 89 ? 17.522 -8.664 -12.952 1.00 52.38 89 THR A O 1
ATOM 720 N N . GLN A 1 90 ? 19.253 -7.765 -11.833 1.00 54.91 90 GLN A N 1
ATOM 721 C CA . GLN A 1 90 ? 19.404 -6.542 -12.628 1.00 54.91 90 GLN A CA 1
ATOM 722 C C . GLN A 1 90 ? 19.343 -6.795 -14.154 1.00 54.91 90 GLN A C 1
ATOM 724 O O . GLN A 1 90 ? 18.947 -5.918 -14.917 1.00 54.91 90 GLN A O 1
ATOM 729 N N . SER A 1 91 ? 19.648 -8.028 -14.572 1.00 54.66 91 SER A N 1
ATOM 730 C CA . SER A 1 91 ? 19.486 -8.605 -15.909 1.00 54.66 91 SER A CA 1
ATOM 731 C C . SER A 1 91 ? 18.073 -8.559 -16.515 1.00 54.66 91 SER A C 1
ATOM 733 O O . SER A 1 91 ? 17.967 -8.592 -17.736 1.00 54.66 91 SER A O 1
ATOM 735 N N . GLN A 1 92 ? 16.995 -8.450 -15.730 1.00 52.94 92 GLN A N 1
ATOM 736 C CA . GLN A 1 92 ? 15.622 -8.321 -16.253 1.00 52.94 92 GLN A CA 1
ATOM 737 C C . GLN A 1 92 ? 15.142 -6.869 -16.377 1.00 52.94 92 GLN A C 1
ATOM 739 O O . GLN A 1 92 ? 14.068 -6.608 -16.921 1.00 52.94 92 GLN A O 1
ATOM 744 N N . ILE A 1 93 ? 15.939 -5.894 -15.929 1.00 54.00 93 ILE A N 1
ATOM 745 C CA . ILE A 1 93 ? 15.658 -4.477 -16.160 1.00 54.00 93 ILE A CA 1
ATOM 746 C C . ILE A 1 93 ? 16.194 -4.118 -17.549 1.00 54.00 93 ILE A C 1
ATOM 748 O O . ILE A 1 93 ? 17.196 -3.420 -17.698 1.00 54.00 93 ILE A O 1
ATOM 752 N N . THR A 1 94 ? 15.513 -4.569 -18.604 1.00 59.25 94 THR A N 1
ATOM 753 C CA . THR A 1 94 ? 15.673 -3.941 -19.919 1.00 59.25 94 THR A CA 1
ATOM 754 C C . THR A 1 94 ? 15.069 -2.545 -19.811 1.00 59.25 94 THR A C 1
ATOM 756 O O . THR A 1 94 ? 13.856 -2.353 -19.942 1.00 59.25 94 THR A O 1
ATOM 759 N N . ARG A 1 95 ? 15.893 -1.548 -19.483 1.00 65.06 95 ARG A N 1
ATOM 760 C CA . ARG A 1 95 ? 15.469 -0.148 -19.516 1.00 65.06 95 ARG A CA 1
ATOM 761 C C . ARG A 1 95 ? 14.943 0.131 -20.924 1.00 65.06 95 ARG A C 1
ATOM 763 O O . ARG A 1 95 ? 15.694 0.014 -21.887 1.00 65.06 95 ARG A O 1
ATOM 770 N N . LYS A 1 96 ? 13.657 0.480 -21.043 1.00 68.38 96 LYS A N 1
ATOM 771 C CA . LYS A 1 96 ? 13.084 0.940 -22.315 1.00 68.38 96 LYS A CA 1
ATOM 772 C C . LYS A 1 96 ? 13.944 2.098 -22.823 1.00 68.38 96 LYS A C 1
ATOM 774 O O . LYS A 1 96 ? 14.081 3.100 -22.116 1.00 68.38 96 LYS A O 1
ATOM 779 N N . VAL A 1 97 ? 14.531 1.925 -24.006 1.00 73.62 97 VAL A N 1
ATOM 780 C CA . VAL A 1 97 ? 15.314 2.957 -24.694 1.00 73.62 97 VAL A CA 1
ATOM 781 C C . VAL A 1 97 ? 14.400 4.164 -24.881 1.00 73.62 97 VAL A C 1
ATOM 783 O O . VAL A 1 97 ? 13.327 4.060 -25.477 1.00 73.62 97 VAL A O 1
ATOM 786 N N . ARG A 1 98 ? 14.763 5.297 -24.283 1.00 78.94 98 ARG A N 1
ATOM 787 C CA . ARG A 1 98 ? 14.023 6.551 -24.436 1.00 78.94 98 ARG A CA 1
ATOM 788 C C . ARG A 1 98 ? 14.407 7.170 -25.775 1.00 78.94 98 ARG A C 1
ATOM 790 O O . ARG A 1 98 ? 15.517 6.974 -26.248 1.00 78.94 98 ARG A O 1
ATOM 797 N N . LYS A 1 99 ? 13.533 7.994 -26.355 1.00 79.00 99 LYS A N 1
ATOM 798 C CA . LYS A 1 99 ? 13.793 8.645 -27.655 1.00 79.00 99 LYS A CA 1
ATOM 799 C C . LYS A 1 99 ? 15.061 9.516 -27.713 1.00 79.00 99 LYS A C 1
ATOM 801 O O . LYS A 1 99 ? 15.507 9.848 -28.798 1.00 79.00 99 LYS A O 1
ATOM 806 N N . TRP A 1 100 ? 15.600 9.914 -26.560 1.00 84.75 100 TRP A N 1
ATOM 807 C CA . TRP A 1 100 ? 16.825 10.717 -26.439 1.00 84.75 100 TRP A CA 1
ATOM 808 C C . TRP A 1 100 ? 18.061 9.886 -26.079 1.00 84.75 100 TRP A C 1
ATOM 810 O O . TRP A 1 100 ? 19.149 10.442 -25.946 1.00 84.75 100 TRP A O 1
ATOM 820 N N . ASP A 1 101 ? 17.897 8.583 -25.854 1.00 86.19 101 ASP A N 1
ATOM 821 C CA . ASP A 1 101 ? 19.032 7.705 -25.622 1.00 86.19 10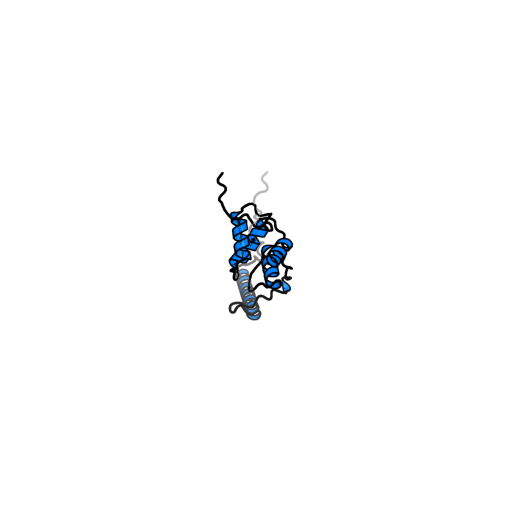1 ASP A CA 1
ATOM 822 C C . ASP A 1 101 ? 19.729 7.473 -26.972 1.00 86.19 101 ASP A C 1
ATOM 824 O O . ASP A 1 101 ? 19.089 7.127 -27.965 1.00 86.19 101 ASP A O 1
ATOM 828 N N . LEU A 1 102 ? 21.044 7.688 -27.011 1.00 86.50 102 LEU A N 1
ATOM 829 C CA . LEU A 1 102 ? 21.846 7.475 -28.215 1.00 86.50 102 LEU A CA 1
ATOM 830 C C . LEU A 1 102 ? 21.855 5.995 -28.600 1.00 86.50 102 LEU A C 1
ATOM 832 O O . LEU A 1 102 ? 21.990 5.117 -27.740 1.00 86.50 102 LEU A O 1
ATOM 836 N N . SER A 1 103 ? 21.801 5.722 -29.903 1.00 86.38 103 SER A N 1
ATOM 837 C CA . SER A 1 103 ? 22.020 4.378 -30.429 1.00 86.38 103 SER A CA 1
ATOM 838 C C . SER A 1 103 ? 23.399 3.860 -29.996 1.00 86.38 103 SER A C 1
ATOM 840 O O . SER A 1 103 ? 24.366 4.632 -29.969 1.00 86.38 103 SER A O 1
ATOM 842 N N . PRO A 1 104 ? 23.559 2.549 -29.732 1.00 86.88 104 PRO A N 1
ATOM 843 C CA . PRO A 1 104 ? 24.871 1.946 -29.495 1.00 86.88 104 PRO A CA 1
ATOM 844 C C . PRO A 1 104 ? 25.919 2.333 -30.553 1.00 86.88 104 PRO A C 1
ATOM 846 O O . PRO A 1 104 ? 27.087 2.553 -30.231 1.00 86.88 104 PRO A O 1
ATOM 849 N N . VAL A 1 105 ? 25.493 2.494 -31.809 1.00 90.81 105 VAL A N 1
ATOM 850 C CA . VAL A 1 105 ? 26.362 2.909 -32.920 1.00 90.81 105 VAL A CA 1
ATOM 851 C C . VAL A 1 105 ? 26.808 4.368 -32.777 1.00 90.81 105 VAL A C 1
ATOM 853 O O . VAL A 1 105 ? 27.971 4.685 -33.027 1.00 90.81 105 VAL A O 1
ATOM 856 N N . GLU A 1 106 ? 25.923 5.263 -32.340 1.00 88.25 106 GLU A N 1
ATOM 857 C CA . GLU A 1 106 ? 26.252 6.676 -32.104 1.00 88.25 106 GLU A CA 1
ATOM 858 C C . GLU A 1 106 ? 27.188 6.833 -30.910 1.00 88.25 106 GLU A C 1
ATOM 860 O O . GLU A 1 106 ? 28.166 7.577 -30.986 1.00 88.25 106 GLU A O 1
ATOM 865 N N . VAL A 1 107 ? 26.961 6.064 -29.841 1.00 92.38 107 VAL A N 1
ATOM 866 C CA . VAL A 1 107 ? 27.872 6.003 -28.690 1.00 92.38 107 VAL A CA 1
ATOM 867 C C . VAL A 1 107 ? 29.272 5.569 -29.133 1.00 92.38 107 VAL A C 1
ATOM 869 O O . VAL A 1 107 ? 30.261 6.204 -28.757 1.00 92.38 107 VAL A O 1
ATOM 872 N N . LEU A 1 108 ? 29.377 4.527 -29.964 1.00 91.75 108 LEU A N 1
ATOM 873 C CA . LEU A 1 108 ? 30.656 4.069 -30.515 1.00 91.75 108 LEU A CA 1
ATOM 874 C C . LEU A 1 108 ? 31.310 5.124 -31.411 1.00 91.75 108 LEU A C 1
ATOM 876 O O . LEU A 1 108 ? 32.513 5.364 -31.295 1.00 91.75 108 LEU A O 1
ATOM 880 N N . ARG A 1 109 ? 30.530 5.799 -32.262 1.00 95.00 109 ARG A N 1
ATOM 881 C CA . ARG A 1 109 ? 31.020 6.882 -33.124 1.00 95.00 109 ARG A CA 1
ATOM 882 C C . ARG A 1 109 ? 31.600 8.030 -32.298 1.00 95.00 109 ARG A C 1
ATOM 884 O O . ARG A 1 109 ? 32.719 8.463 -32.568 1.00 95.00 109 ARG A O 1
ATOM 891 N N . ILE A 1 110 ? 30.888 8.477 -31.262 1.00 94.81 110 ILE A N 1
ATOM 892 C CA . ILE A 1 110 ? 31.346 9.542 -30.358 1.00 94.81 110 ILE A CA 1
ATOM 893 C C . ILE A 1 110 ? 32.628 9.117 -29.636 1.00 94.81 110 ILE A C 1
ATOM 895 O O . ILE A 1 110 ? 33.583 9.891 -29.580 1.00 94.81 110 ILE A O 1
ATOM 899 N N . ARG A 1 111 ? 32.690 7.882 -29.119 1.00 94.88 111 ARG A N 1
ATOM 900 C CA . ARG A 1 111 ? 33.900 7.351 -28.467 1.00 94.88 111 ARG A CA 1
ATOM 901 C C . ARG A 1 111 ? 35.095 7.322 -29.416 1.00 94.88 111 ARG A C 1
ATOM 903 O O . ARG A 1 111 ? 36.167 7.794 -29.045 1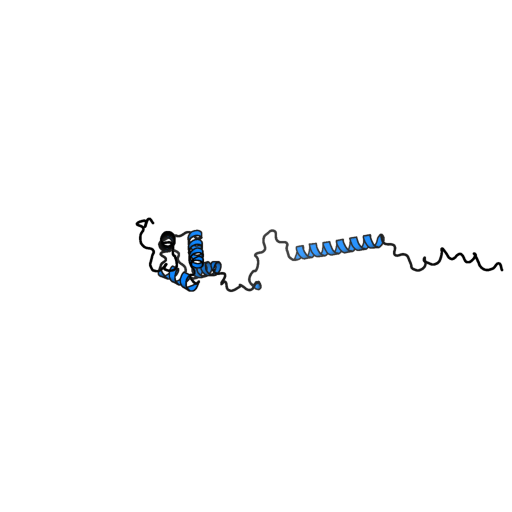.00 94.88 111 ARG A O 1
ATOM 910 N N . ARG A 1 112 ? 34.908 6.836 -30.647 1.00 94.88 112 ARG A N 1
ATOM 911 C CA . ARG A 1 112 ? 35.956 6.821 -31.676 1.00 94.88 112 ARG A CA 1
ATOM 912 C C . ARG A 1 112 ? 36.446 8.231 -31.990 1.00 94.88 112 ARG A C 1
ATOM 914 O O . ARG A 1 112 ? 37.651 8.454 -32.036 1.00 94.88 112 ARG A O 1
ATOM 921 N N . GLN A 1 113 ? 35.532 9.186 -32.156 1.00 94.00 113 GLN A N 1
ATOM 922 C CA . GLN A 1 113 ? 35.902 10.570 -32.444 1.00 94.00 113 GLN A CA 1
ATOM 923 C C . GLN A 1 113 ? 36.693 11.202 -31.292 1.00 94.00 113 GLN A C 1
ATOM 925 O O . GLN A 1 113 ? 37.693 11.873 -31.534 1.00 94.00 113 GLN A O 1
ATOM 930 N N . ARG A 1 114 ? 36.299 10.940 -30.038 1.00 93.62 114 ARG A N 1
ATOM 931 C CA . ARG A 1 114 ? 37.051 11.383 -28.853 1.00 93.62 114 ARG A CA 1
ATOM 932 C C . ARG A 1 114 ? 38.459 10.792 -28.816 1.00 93.62 114 ARG A C 1
ATOM 934 O O . ARG A 1 114 ? 39.400 11.532 -28.558 1.00 93.62 114 ARG A O 1
ATOM 941 N N . ALA A 1 115 ? 38.614 9.504 -29.124 1.00 94.25 115 ALA A N 1
ATOM 942 C CA . ALA A 1 115 ? 39.925 8.855 -29.175 1.00 94.25 115 ALA A CA 1
ATOM 943 C C . ALA A 1 115 ? 40.833 9.462 -30.260 1.00 94.25 115 ALA A C 1
ATOM 945 O O . ALA A 1 115 ? 42.004 9.737 -30.009 1.00 94.25 115 ALA A O 1
ATOM 946 N N . ILE A 1 116 ? 40.282 9.743 -31.445 1.00 93.31 116 ILE A N 1
ATOM 947 C CA . ILE A 1 116 ? 41.011 10.426 -32.523 1.00 93.31 116 ILE A CA 1
ATOM 948 C C . ILE A 1 116 ? 41.449 11.821 -32.069 1.00 93.31 116 ILE A C 1
ATOM 950 O O . ILE A 1 116 ? 42.616 12.172 -32.226 1.00 93.31 116 ILE A O 1
ATOM 954 N N . ASN A 1 117 ? 40.549 12.605 -31.478 1.00 94.94 117 ASN A N 1
ATOM 955 C CA . ASN A 1 117 ? 40.871 13.954 -31.013 1.00 94.94 117 ASN A CA 1
ATOM 956 C C . ASN A 1 117 ? 41.954 13.934 -29.924 1.00 94.94 117 ASN A C 1
ATOM 958 O O . ASN A 1 117 ? 42.896 14.713 -30.001 1.00 94.94 117 ASN A O 1
ATOM 962 N N . LEU A 1 118 ? 41.875 12.994 -28.978 1.00 91.62 118 LEU A 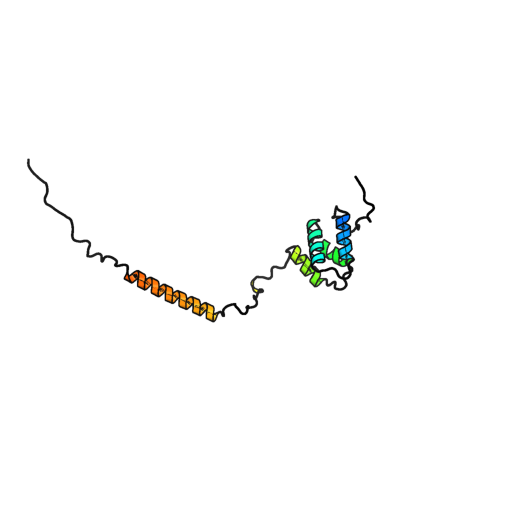N 1
ATOM 963 C CA . LEU A 1 118 ? 42.908 12.803 -27.960 1.00 91.62 118 LEU A CA 1
ATOM 964 C C . LEU A 1 118 ? 44.270 12.477 -28.590 1.00 91.62 118 LEU A C 1
ATOM 966 O O . LEU A 1 118 ? 45.277 13.073 -28.227 1.00 91.62 118 LEU A O 1
ATOM 970 N N . SER A 1 119 ? 44.302 11.583 -29.583 1.00 89.25 119 SER A N 1
ATOM 971 C CA . SER A 1 119 ? 45.547 11.237 -30.281 1.00 89.25 119 SER A CA 1
ATOM 972 C C . SER A 1 119 ? 46.156 12.415 -31.050 1.00 89.25 119 SER A C 1
ATOM 974 O O . SER A 1 119 ? 47.375 12.496 -31.174 1.00 89.25 119 SER A O 1
ATOM 976 N N . LYS A 1 120 ? 45.326 13.337 -31.556 1.00 88.06 120 LYS A N 1
ATOM 977 C CA . LYS A 1 120 ? 45.795 14.564 -32.210 1.00 88.06 120 LYS A CA 1
ATOM 978 C C . LYS A 1 120 ? 46.414 15.524 -31.198 1.00 88.06 120 LYS A C 1
ATOM 980 O O . LYS A 1 120 ? 47.536 15.957 -31.426 1.00 88.06 120 LYS A O 1
ATOM 985 N N . LEU A 1 121 ? 45.737 15.756 -30.071 1.00 87.38 121 LEU A N 1
ATOM 986 C CA . LEU A 1 121 ? 46.248 16.603 -28.989 1.00 87.38 121 LEU A CA 1
ATOM 987 C C . LEU A 1 121 ? 47.607 16.110 -28.479 1.00 87.38 121 LEU A C 1
ATOM 989 O O . LEU A 1 121 ? 48.553 16.883 -28.424 1.00 87.38 121 LEU A O 1
ATOM 993 N N . LEU A 1 122 ? 47.742 14.806 -28.214 1.00 82.94 122 LEU A N 1
ATOM 994 C CA . LEU A 1 122 ? 49.012 14.226 -27.757 1.00 82.94 122 LEU A CA 1
ATOM 995 C C . LEU A 1 122 ? 50.145 14.389 -28.782 1.00 82.94 122 LEU A C 1
ATOM 997 O O . LEU A 1 122 ? 51.300 14.594 -28.412 1.00 82.94 122 LEU A O 1
ATOM 1001 N N . ARG A 1 123 ? 49.840 14.307 -30.085 1.00 77.12 123 ARG A N 1
ATOM 1002 C CA . ARG A 1 123 ? 50.830 14.549 -31.149 1.00 77.12 123 ARG A CA 1
ATOM 1003 C C . ARG A 1 123 ? 51.242 16.014 -31.231 1.00 77.12 123 ARG A C 1
ATOM 1005 O O . ARG A 1 123 ? 52.402 16.281 -31.517 1.00 77.12 123 ARG A O 1
ATOM 1012 N N . GLU A 1 124 ? 50.313 16.940 -31.032 1.00 76.44 124 GLU A N 1
ATOM 1013 C CA . GLU A 1 124 ? 50.599 18.377 -30.996 1.00 76.44 124 GLU A CA 1
ATOM 1014 C C . GLU A 1 124 ? 51.443 18.739 -29.768 1.00 76.44 124 GLU A C 1
ATOM 1016 O O . GLU A 1 124 ? 52.441 19.440 -29.906 1.00 76.44 124 GLU A O 1
ATOM 1021 N N . GLU A 1 125 ? 51.129 18.167 -28.606 1.00 71.25 125 GLU A N 1
ATOM 1022 C CA . GLU A 1 125 ? 51.911 18.313 -27.375 1.00 71.25 125 GLU A CA 1
ATOM 1023 C C . GLU A 1 125 ? 53.335 17.753 -27.533 1.00 71.25 125 GLU A C 1
ATOM 1025 O O . GLU A 1 125 ? 54.313 18.407 -27.180 1.00 71.25 125 GLU A O 1
ATOM 1030 N N . SER A 1 126 ? 53.476 16.595 -28.187 1.00 63.41 126 SER A N 1
ATOM 1031 C CA . SER A 1 126 ? 54.785 15.987 -28.473 1.00 63.41 126 SER A CA 1
ATOM 1032 C C . SER A 1 126 ? 55.626 16.788 -29.476 1.00 63.41 126 SER A C 1
ATOM 1034 O O . SER A 1 126 ? 56.843 16.652 -29.491 1.00 63.41 126 SER A O 1
ATOM 1036 N N . ARG A 1 127 ? 55.011 17.630 -30.322 1.00 61.38 127 ARG A N 1
ATOM 1037 C CA . ARG A 1 127 ? 55.745 18.551 -31.212 1.00 61.38 127 ARG A CA 1
ATOM 1038 C C . ARG A 1 127 ? 56.273 19.787 -30.482 1.00 61.38 127 ARG A C 1
ATOM 1040 O O . ARG A 1 127 ? 57.153 20.447 -31.018 1.00 61.38 127 ARG A O 1
ATOM 1047 N N . GLY A 1 128 ? 55.740 20.101 -29.299 1.00 55.34 128 GLY A N 1
ATOM 1048 C CA . GLY A 1 128 ? 56.209 21.196 -28.446 1.00 55.34 128 GLY A CA 1
ATOM 1049 C C . GLY A 1 128 ? 57.260 20.783 -27.412 1.00 55.34 128 GLY A C 1
ATOM 1050 O O . GLY A 1 128 ? 57.808 21.650 -26.737 1.00 55.34 128 GLY A O 1
ATOM 1051 N N . HIS A 1 129 ? 57.551 19.486 -27.274 1.00 52.19 129 HIS A N 1
ATOM 1052 C CA . HIS A 1 129 ? 58.547 18.974 -26.336 1.00 52.19 129 HIS A CA 1
ATOM 1053 C C . HIS A 1 129 ? 59.775 18.472 -27.102 1.00 52.19 129 HIS A C 1
ATOM 1055 O O . HIS A 1 129 ? 59.883 17.296 -27.450 1.00 52.19 129 HIS A O 1
ATOM 1061 N N . GLU A 1 130 ? 60.703 19.385 -27.397 1.00 53.00 130 GLU A N 1
ATOM 1062 C CA . GLU A 1 130 ? 62.058 19.001 -27.786 1.00 53.00 130 GLU A CA 1
ATOM 1063 C C . GLU A 1 130 ? 62.700 18.269 -26.601 1.00 53.00 130 GLU A C 1
ATOM 1065 O O . GLU A 1 130 ? 63.114 18.887 -25.622 1.00 53.00 130 GLU A O 1
ATOM 1070 N N . PHE A 1 131 ? 62.775 16.939 -26.665 1.00 55.69 131 PHE A N 1
ATOM 1071 C CA . PHE A 1 131 ? 63.679 16.202 -25.791 1.00 55.69 131 PHE A CA 1
ATOM 1072 C C . PHE A 1 131 ? 65.109 16.598 -26.179 1.00 55.69 131 PHE A C 1
ATOM 1074 O O . PHE A 1 131 ? 65.491 16.379 -27.335 1.00 55.69 131 PHE A O 1
ATOM 1081 N N . PRO A 1 132 ? 65.914 17.185 -25.273 1.00 50.81 132 PRO A N 1
ATOM 1082 C CA . PRO A 1 132 ? 67.295 17.491 -25.594 1.00 50.81 132 PRO A CA 1
ATOM 1083 C C . PRO A 1 132 ? 68.018 16.185 -25.934 1.00 50.81 132 PRO A C 1
ATOM 1085 O O . PRO A 1 132 ? 68.059 15.244 -25.141 1.00 50.81 132 PRO A O 1
ATOM 1088 N N . HIS A 1 133 ? 68.556 16.126 -27.152 1.00 48.06 133 HIS A N 1
ATOM 1089 C CA . HIS A 1 133 ? 69.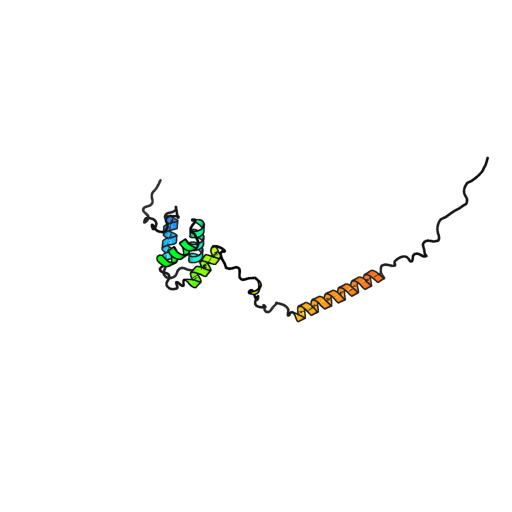367 15.012 -27.626 1.00 48.06 133 HIS A CA 1
ATOM 1090 C C . HIS A 1 133 ? 70.575 14.846 -26.682 1.00 48.06 133 HIS A C 1
ATOM 1092 O O . HIS A 1 133 ? 71.245 15.847 -26.400 1.00 48.06 133 HIS A O 1
ATOM 1098 N N . PRO A 1 134 ? 70.902 13.629 -26.208 1.00 53.47 134 PRO A N 1
ATOM 1099 C CA . PRO A 1 134 ? 71.935 13.413 -25.185 1.00 53.47 134 PRO A CA 1
ATOM 1100 C C . PRO A 1 134 ? 73.361 13.810 -25.612 1.00 53.47 134 PRO A C 1
ATOM 1102 O O . PRO A 1 134 ? 74.269 13.812 -24.791 1.00 53.47 134 PRO A O 1
ATOM 1105 N N . GLU A 1 135 ? 73.572 14.202 -26.869 1.00 50.16 135 GLU A N 1
ATOM 1106 C CA . GLU A 1 135 ? 74.876 14.637 -27.386 1.00 50.16 135 GLU A CA 1
ATOM 1107 C C . GLU A 1 135 ? 75.153 16.141 -27.203 1.00 50.16 135 GLU A C 1
ATOM 1109 O O . GLU A 1 135 ? 76.244 16.604 -27.517 1.00 50.16 135 GLU A O 1
ATOM 1114 N N . ARG A 1 136 ? 74.209 16.923 -26.655 1.00 47.41 136 ARG A N 1
ATOM 1115 C CA . ARG A 1 136 ? 74.419 18.355 -26.343 1.00 47.41 136 ARG A CA 1
ATOM 1116 C C . ARG A 1 136 ? 74.847 18.642 -24.894 1.00 47.41 136 ARG A C 1
ATOM 1118 O O . ARG A 1 136 ? 74.809 19.792 -24.474 1.00 47.41 136 ARG A O 1
ATOM 1125 N N . LEU A 1 137 ? 75.280 17.628 -24.141 1.00 48.88 137 LEU A N 1
ATOM 1126 C CA . LEU A 1 137 ? 75.845 17.768 -22.784 1.00 48.88 137 LEU A CA 1
ATOM 1127 C C . LEU A 1 137 ? 77.381 17.646 -22.745 1.00 48.88 137 LEU A C 1
ATOM 1129 O O . LEU A 1 137 ? 77.957 17.300 -21.718 1.00 48.88 137 LEU A O 1
ATOM 1133 N N . ILE A 1 138 ? 78.062 17.940 -23.854 1.00 49.56 138 ILE A N 1
ATOM 1134 C CA . ILE A 1 138 ? 79.520 18.096 -23.883 1.00 49.56 138 ILE A CA 1
ATOM 1135 C C . ILE A 1 138 ? 79.820 19.470 -24.474 1.00 49.56 138 ILE A C 1
ATOM 1137 O O . ILE A 1 138 ? 79.993 19.592 -25.680 1.00 49.56 138 ILE A O 1
ATOM 1141 N N . CYS A 1 139 ? 79.771 20.504 -23.634 1.00 49.31 139 CYS A N 1
ATOM 1142 C CA . CYS A 1 139 ? 80.562 21.743 -23.705 1.00 49.31 139 CYS A CA 1
ATOM 1143 C C . CYS A 1 139 ? 79.944 22.798 -22.775 1.00 49.31 139 CYS A C 1
ATOM 1145 O O . CYS A 1 139 ? 78.730 22.973 -22.782 1.00 49.31 139 CYS A O 1
ATOM 1147 N N . ALA A 1 140 ? 80.816 23.522 -22.064 1.00 46.06 140 ALA A N 1
ATOM 1148 C CA . ALA A 1 140 ? 80.570 24.464 -20.960 1.00 46.06 140 ALA A CA 1
ATOM 1149 C C . ALA A 1 140 ? 80.281 23.757 -19.615 1.00 46.06 140 ALA A C 1
ATOM 1151 O O . ALA A 1 140 ? 79.213 23.197 -19.422 1.00 46.06 140 ALA A O 1
ATOM 1152 N N . ASP A 1 141 ? 81.182 23.651 -18.635 1.00 45.69 141 ASP A N 1
ATOM 1153 C CA . ASP A 1 141 ? 82.406 24.394 -18.344 1.00 45.69 141 ASP A CA 1
ATOM 1154 C C . ASP A 1 141 ? 83.380 23.490 -17.563 1.00 45.69 141 ASP A C 1
ATOM 1156 O O . ASP A 1 141 ? 83.081 23.046 -16.456 1.00 45.69 141 ASP A O 1
ATOM 1160 N N . PHE A 1 142 ? 84.570 23.235 -18.109 1.00 44.97 142 PHE A N 1
ATOM 1161 C CA . PHE A 1 142 ? 85.710 22.745 -17.329 1.00 44.97 142 PHE A CA 1
ATOM 1162 C C . PHE A 1 142 ? 86.889 23.664 -17.642 1.00 44.97 142 PHE A C 1
ATOM 1164 O O . PHE A 1 142 ? 87.475 23.585 -18.718 1.00 44.97 142 PHE A O 1
ATOM 1171 N N . ASN A 1 143 ? 87.173 24.595 -16.732 1.00 47.81 143 ASN A N 1
ATOM 1172 C CA . ASN A 1 143 ? 88.305 25.515 -16.808 1.00 47.81 143 ASN A CA 1
ATOM 1173 C C . ASN A 1 143 ? 89.478 24.911 -16.006 1.00 47.81 143 ASN A C 1
ATOM 1175 O O . ASN A 1 143 ? 89.409 24.916 -14.777 1.00 47.81 143 ASN A O 1
ATOM 1179 N N . PRO A 1 144 ? 90.535 24.362 -16.640 1.00 47.62 144 PRO A N 1
ATOM 1180 C CA . PRO A 1 144 ? 91.564 23.592 -15.946 1.00 47.62 144 PRO A CA 1
ATOM 1181 C C . PRO A 1 144 ? 92.812 24.425 -15.597 1.00 47.62 144 PRO A C 1
ATOM 1183 O O . PRO A 1 144 ? 93.915 23.886 -15.597 1.00 47.62 144 PRO A O 1
ATOM 1186 N N . SER A 1 145 ? 92.673 25.726 -15.309 1.00 49.75 145 SER A N 1
ATOM 1187 C CA . SER A 1 145 ? 93.831 26.607 -15.074 1.00 49.75 145 SER A CA 1
ATOM 1188 C C . SER A 1 145 ? 93.590 27.669 -13.994 1.00 49.75 145 SER A C 1
ATOM 1190 O O . SER A 1 145 ? 93.519 28.856 -14.289 1.00 49.75 145 SER A O 1
ATOM 1192 N N . ALA A 1 146 ? 93.481 27.237 -12.736 1.00 42.44 146 ALA A N 1
ATOM 1193 C CA . ALA A 1 146 ? 93.811 27.984 -11.509 1.00 42.44 146 ALA A CA 1
ATOM 1194 C C . ALA A 1 146 ? 93.509 27.033 -10.335 1.00 42.44 146 ALA A C 1
ATOM 1196 O O . ALA A 1 146 ? 92.365 26.649 -10.156 1.00 42.44 146 ALA A O 1
ATOM 1197 N N . SER A 1 147 ? 94.423 26.540 -9.511 1.00 44.53 147 SER A N 1
ATOM 1198 C CA . SER A 1 147 ? 95.745 26.998 -9.118 1.00 44.53 147 SER A CA 1
ATOM 1199 C C . SER A 1 147 ? 96.461 25.809 -8.460 1.00 44.53 147 SER A C 1
ATOM 1201 O O . SER A 1 147 ? 95.943 25.192 -7.532 1.00 44.53 147 SER A O 1
ATOM 1203 N N . PHE A 1 148 ? 97.668 25.485 -8.920 1.00 39.44 148 PHE A N 1
ATOM 1204 C CA . PHE A 1 148 ? 98.595 24.636 -8.175 1.00 39.44 148 PHE A CA 1
ATOM 1205 C C . PHE A 1 148 ? 100.001 25.237 -8.305 1.00 39.44 148 PHE A C 1
ATOM 1207 O O . PHE A 1 148 ? 100.464 25.484 -9.415 1.00 39.44 148 PHE A O 1
ATOM 1214 N N . LEU A 1 149 ? 100.636 25.447 -7.146 1.00 39.81 149 LEU A N 1
ATOM 1215 C CA . LEU A 1 149 ? 102.046 25.780 -6.886 1.00 39.81 149 LEU A CA 1
ATOM 1216 C C . LEU A 1 149 ? 102.525 27.235 -7.053 1.00 39.81 149 LEU A C 1
ATOM 1218 O O . LEU A 1 149 ? 103.062 27.625 -8.086 1.00 39.81 149 LEU A O 1
ATOM 1222 N N . GLN A 1 150 ? 102.574 27.947 -5.922 1.00 43.38 150 GLN A N 1
ATOM 1223 C CA . GLN A 1 150 ? 103.842 28.517 -5.449 1.00 43.38 150 GLN A CA 1
ATOM 1224 C C . GLN A 1 150 ? 104.122 28.034 -4.016 1.00 43.38 150 GLN A C 1
ATOM 1226 O O . GLN A 1 150 ? 103.195 27.719 -3.275 1.00 43.38 150 GLN A O 1
ATOM 1231 N N . LYS A 1 151 ? 105.418 27.861 -3.754 1.00 42.09 151 LYS A N 1
ATOM 1232 C CA . LYS A 1 151 ? 106.078 27.148 -2.651 1.00 42.09 151 LYS A CA 1
ATOM 1233 C C . LYS A 1 151 ? 105.923 27.804 -1.286 1.00 42.09 151 LYS A C 1
ATOM 1235 O O . LYS A 1 151 ? 105.839 29.049 -1.253 1.00 42.09 151 LYS A O 1
#

Secondary structure (DSSP, 8-state):
-----PPPPPGGGTT---HHHHHHHHHHHS-SS--HHHHHHHHHHHHHTT--HHHHHHHHHHH---TT--HHHHHHHHHHHHT------GGG--PPPPTTSPPHHHHHHHHHHHHHHHHHHHHHHHHS--PPPGGG-S-S-----S-----

Sequence (151 aa):
MNKATGAPAPPFLNKIWSDKKAIECAAILDAGHPTHAQRLWLVGFLKFAGYSMADVLDLIREHCEWRDYNDQITRYQVGTVFRQRPQLTQSQITRKVRKWDLSPVEVLRIRRQRAINLSKLLREESRGHEFPHPERLICADFNPSASFLQK

Foldseek 3Di:
DDPPPDDAQDPLLVLDPDSVVSVLLLCQQADQARDPVSLLVSLLVCVVSPADLVSVLVCSVPRHNHVPDDSVVSSVSSCVSVVVDPPPPVVPCPPPQDPPHDDPVVVVVVVVVVVVVVVVVVVVVVVVDDPPDPVVPPDDDDDPDDDDDDD

pLDDT: mean 80.47, std 19.9, range [38.66, 98.06]

Radius of gyration: 38.65 Å; chains: 1; bounding box: 123×40×64 Å